Protein AF-A0A3M1G1T5-F1 (afdb_monomer_lite)

Radius of gyration: 20.8 Å; chains: 1; bounding box: 42×37×46 Å

Secondary structure (DSSP, 8-state):
----SHHHHHHHHHHHHHHHHHHHHHTTS-TT--HHHHHHHHHHHHHTT-TT-HHHHHHHHHHHHGGG----

pLDDT: mean 89.36, std 12.55, range [51.44, 98.5]

Sequence (72 aa):
MPRIDAHHLGQLFMFFEMVTAVVGFLLGINPFNQPGVEEGKNFTYGMMGKKGYEEKRQEVEASRQKKSCWVI

Foldseek 3Di:
DPDPDPVVVVVVVVVVVVVQCVVCVVVVHHSPDDVPVVLVVLLVCLCVVPPPSVVSVVVVVVVVVVPPPDDD

Structure (mmCIF, N/CA/C/O backbone):
data_AF-A0A3M1G1T5-F1
#
_entry.id   AF-A0A3M1G1T5-F1
#
loop_
_atom_site.group_PDB
_atom_site.id
_atom_site.type_symbol
_atom_site.label_atom_id
_atom_site.label_alt_id
_atom_site.label_comp_id
_atom_site.label_asym_id
_atom_site.label_entity_id
_atom_site.label_seq_id
_atom_site.pdbx_PDB_ins_code
_atom_site.Cartn_x
_atom_site.Cartn_y
_atom_site.Cartn_z
_atom_site.occupancy
_atom_site.B_iso_or_equiv
_atom_site.auth_seq_id
_atom_site.auth_comp_id
_atom_site.auth_asym_id
_atom_site.auth_atom_id
_atom_site.pdbx_PDB_model_num
ATOM 1 N N . MET A 1 1 ? 13.981 -8.634 -18.223 1.00 72.75 1 MET A N 1
ATOM 2 C CA . MET A 1 1 ? 15.059 -8.007 -17.431 1.00 72.75 1 MET A CA 1
ATOM 3 C C . MET A 1 1 ? 16.380 -8.647 -17.836 1.00 72.75 1 MET A C 1
ATOM 5 O O . MET A 1 1 ? 16.484 -9.860 -17.709 1.00 72.75 1 MET A O 1
ATOM 9 N N . PRO A 1 2 ? 17.334 -7.890 -18.394 1.00 86.31 2 PRO A N 1
ATOM 10 C CA . PRO A 1 2 ? 18.541 -8.464 -18.992 1.00 86.31 2 PRO A CA 1
ATOM 11 C C . PRO A 1 2 ? 19.637 -8.815 -17.969 1.00 86.31 2 PRO A C 1
ATOM 13 O O . PRO A 1 2 ? 20.436 -9.706 -18.244 1.00 86.31 2 PRO A O 1
ATOM 16 N N . ARG A 1 3 ? 19.687 -8.148 -16.801 1.00 94.94 3 ARG A N 1
ATOM 17 C CA . ARG A 1 3 ? 20.624 -8.411 -15.687 1.00 94.94 3 ARG A CA 1
ATOM 18 C C . ARG A 1 3 ? 19.982 -8.065 -14.338 1.00 94.94 3 ARG A C 1
ATOM 20 O O . ARG A 1 3 ? 19.040 -7.279 -14.305 1.00 94.94 3 ARG A O 1
ATOM 27 N N . ILE A 1 4 ? 20.487 -8.646 -13.246 1.00 95.88 4 ILE A N 1
ATOM 28 C CA . ILE A 1 4 ? 20.103 -8.284 -11.871 1.00 95.88 4 ILE A CA 1
ATOM 29 C C . ILE A 1 4 ? 21.169 -7.337 -11.322 1.00 95.88 4 ILE A C 1
ATOM 31 O O . ILE A 1 4 ? 22.192 -7.763 -10.795 1.00 95.88 4 ILE A O 1
ATOM 35 N N . ASP A 1 5 ? 20.927 -6.045 -11.492 1.00 97.62 5 ASP A N 1
ATOM 36 C CA . ASP A 1 5 ? 21.728 -4.962 -10.934 1.00 97.62 5 ASP A CA 1
ATOM 37 C C . ASP A 1 5 ? 20.808 -3.792 -10.560 1.00 97.62 5 ASP A C 1
ATOM 39 O O . ASP A 1 5 ? 19.610 -3.801 -10.861 1.00 97.62 5 ASP A O 1
ATOM 43 N N . ALA A 1 6 ? 21.358 -2.783 -9.884 1.00 98.12 6 ALA A N 1
ATOM 44 C CA . ALA A 1 6 ? 20.578 -1.650 -9.394 1.00 98.12 6 ALA A CA 1
ATOM 45 C C . ALA A 1 6 ? 19.851 -0.887 -10.517 1.00 98.12 6 ALA A C 1
ATOM 47 O O . ALA A 1 6 ? 18.726 -0.433 -10.315 1.00 98.12 6 ALA A O 1
ATOM 48 N N . HIS A 1 7 ? 20.457 -0.775 -11.704 1.00 97.19 7 HIS A N 1
ATOM 49 C CA . HIS A 1 7 ? 19.868 -0.050 -12.829 1.00 97.19 7 HIS A CA 1
ATOM 50 C C . HIS A 1 7 ? 18.620 -0.771 -13.353 1.00 97.19 7 HIS A C 1
ATOM 52 O O . HIS A 1 7 ? 17.547 -0.176 -13.461 1.00 97.19 7 HIS A O 1
ATOM 58 N N . HIS A 1 8 ? 18.731 -2.070 -13.628 1.00 97.88 8 HIS A N 1
ATOM 59 C CA . HIS A 1 8 ? 17.618 -2.853 -14.164 1.00 97.88 8 HIS A CA 1
ATOM 60 C C . HIS A 1 8 ? 16.522 -3.120 -13.125 1.00 97.88 8 HIS A C 1
ATOM 62 O O . HIS A 1 8 ? 15.344 -3.164 -13.481 1.00 97.88 8 HIS A O 1
ATOM 68 N N . LEU A 1 9 ? 16.882 -3.250 -11.844 1.00 97.88 9 LEU A N 1
ATOM 69 C CA . LEU A 1 9 ? 15.901 -3.329 -10.760 1.00 97.88 9 LEU A CA 1
ATOM 70 C C . LEU A 1 9 ? 15.139 -2.012 -10.593 1.00 97.88 9 LEU A C 1
ATOM 72 O O . LEU A 1 9 ? 13.922 -2.046 -10.449 1.00 97.88 9 LEU A O 1
ATOM 76 N N . GLY A 1 10 ? 15.810 -0.859 -10.698 1.00 97.94 10 GLY A N 1
ATOM 77 C CA . GLY A 1 10 ? 15.14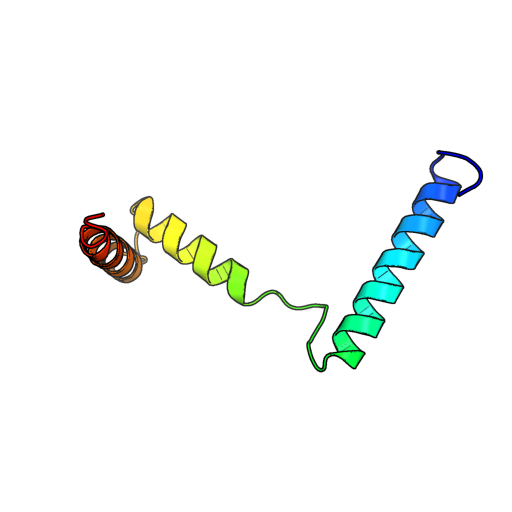4 0.446 -10.670 1.00 97.94 10 GLY A CA 1
ATOM 78 C C . GLY A 1 10 ? 14.104 0.599 -11.783 1.00 97.94 10 GLY A C 1
ATOM 79 O O . GLY A 1 10 ? 12.981 1.031 -11.529 1.00 97.94 10 GLY A O 1
ATOM 80 N N . GLN A 1 11 ? 14.436 0.160 -13.002 1.00 97.75 11 GLN A N 1
ATOM 81 C CA . GLN A 1 11 ? 13.480 0.116 -14.115 1.00 97.75 11 GLN A CA 1
ATOM 82 C C . GLN A 1 11 ? 12.275 -0.782 -13.803 1.00 97.75 11 GLN A C 1
ATOM 84 O O . GLN A 1 11 ? 11.140 -0.421 -14.111 1.00 97.75 11 GLN A O 1
ATOM 89 N N . LEU A 1 12 ? 12.515 -1.943 -13.189 1.00 97.44 12 LEU A N 1
ATOM 90 C CA . LEU A 1 12 ? 11.462 -2.891 -12.839 1.00 97.44 12 LEU A CA 1
ATOM 91 C C . LEU A 1 12 ? 10.527 -2.341 -11.752 1.00 97.44 12 LEU A C 1
ATOM 93 O O . LEU A 1 12 ? 9.312 -2.474 -11.881 1.00 97.44 12 LEU A O 1
ATOM 97 N N . PHE A 1 13 ? 11.074 -1.701 -10.716 1.00 98.31 13 PHE A N 1
ATOM 98 C CA . PHE A 1 13 ? 10.277 -1.062 -9.668 1.00 98.31 13 PHE A CA 1
ATOM 99 C C . PHE A 1 13 ? 9.415 0.060 -10.240 1.00 98.31 13 PHE A C 1
ATOM 101 O O . PHE A 1 13 ? 8.199 0.015 -10.085 1.00 98.31 13 PHE A O 1
ATOM 108 N N . MET A 1 14 ? 10.011 0.977 -11.009 1.00 98.19 14 MET A N 1
ATOM 109 C CA . MET A 1 14 ? 9.281 2.076 -11.647 1.00 98.19 14 MET A CA 1
ATOM 110 C C . MET A 1 14 ? 8.157 1.568 -12.561 1.00 98.19 14 MET A C 1
ATOM 112 O O . MET A 1 14 ? 7.052 2.109 -12.566 1.00 98.19 14 MET A O 1
ATOM 116 N N . PHE A 1 15 ? 8.409 0.494 -13.316 1.00 98.00 15 PHE A N 1
ATOM 117 C CA . PHE A 1 15 ? 7.383 -0.139 -14.140 1.00 98.00 15 PHE A CA 1
ATOM 118 C C . PHE A 1 15 ? 6.191 -0.621 -13.299 1.00 98.00 15 PHE A C 1
ATOM 120 O O . PHE A 1 15 ? 5.050 -0.274 -13.604 1.00 98.00 15 PHE A O 1
ATOM 127 N N . PHE A 1 16 ? 6.433 -1.384 -12.230 1.00 98.38 16 PHE A N 1
ATOM 128 C CA . PHE A 1 16 ? 5.351 -1.913 -11.398 1.00 98.38 16 PHE A CA 1
ATOM 129 C C . PHE A 1 16 ? 4.649 -0.842 -10.557 1.00 98.38 16 PHE A C 1
ATOM 131 O O . PHE A 1 16 ? 3.436 -0.936 -10.369 1.00 98.38 16 PHE A O 1
ATOM 138 N N . GLU A 1 17 ? 5.359 0.187 -10.098 1.00 98.50 17 GLU A N 1
ATOM 139 C CA . GLU A 1 17 ? 4.771 1.342 -9.409 1.00 98.50 17 GLU A CA 1
ATOM 140 C C . GLU A 1 17 ? 3.789 2.081 -10.326 1.00 98.50 17 GLU A C 1
ATOM 142 O O . GLU A 1 17 ? 2.633 2.299 -9.951 1.00 98.50 17 GLU A O 1
ATOM 147 N N . MET A 1 18 ? 4.201 2.383 -11.564 1.00 98.25 18 MET A N 1
ATOM 148 C CA . MET A 1 18 ? 3.327 3.032 -12.545 1.00 98.25 18 MET A CA 1
ATOM 149 C C . MET A 1 18 ? 2.127 2.160 -12.914 1.00 98.25 18 MET A C 1
ATOM 151 O O . MET A 1 18 ? 0.998 2.651 -12.925 1.00 98.25 18 MET A O 1
ATOM 155 N N . VAL A 1 19 ? 2.342 0.867 -13.187 1.00 98.50 19 VAL A N 1
ATOM 156 C CA . VAL A 1 19 ? 1.249 -0.067 -13.501 1.00 98.50 19 VAL A CA 1
ATOM 157 C C . VAL A 1 19 ? 0.249 -0.130 -12.349 1.00 98.50 19 VAL A C 1
ATOM 159 O O . VAL A 1 19 ? -0.952 -0.043 -12.590 1.00 98.50 19 VAL A O 1
ATOM 162 N N . THR A 1 20 ? 0.720 -0.220 -11.105 1.00 98.12 20 THR A N 1
ATOM 163 C CA . THR A 1 20 ? -0.150 -0.260 -9.921 1.00 98.12 20 THR A CA 1
ATOM 164 C C . THR A 1 20 ? -0.989 1.009 -9.800 1.00 98.12 20 THR A C 1
ATOM 166 O O . THR A 1 20 ? -2.197 0.923 -9.579 1.00 98.12 20 THR A O 1
ATOM 169 N N . ALA A 1 21 ? -0.386 2.184 -10.004 1.00 98.19 21 ALA A N 1
ATOM 170 C CA . ALA A 1 21 ? -1.107 3.452 -9.967 1.00 98.19 21 ALA A CA 1
ATOM 171 C C . ALA A 1 21 ? -2.186 3.531 -11.060 1.00 98.19 21 ALA A C 1
ATOM 173 O O . ALA A 1 21 ? -3.345 3.826 -10.766 1.00 98.19 21 ALA A O 1
ATOM 174 N N . VAL A 1 22 ? -1.829 3.212 -12.309 1.00 98.38 22 VAL A N 1
ATOM 175 C CA . VAL A 1 22 ? -2.764 3.228 -13.445 1.00 98.38 22 VAL A CA 1
ATOM 176 C C . VAL A 1 22 ? -3.911 2.246 -13.219 1.00 98.38 22 VAL A C 1
ATOM 178 O O . VAL A 1 22 ? -5.072 2.622 -13.357 1.00 98.38 22 VAL A O 1
ATOM 181 N N . VAL A 1 23 ? -3.609 1.006 -12.828 1.00 98.38 23 VAL A N 1
ATOM 182 C CA . VAL A 1 23 ? -4.626 -0.019 -12.564 1.00 98.38 23 VAL A CA 1
ATOM 183 C C . VAL A 1 23 ? -5.532 0.388 -11.404 1.00 98.38 23 VAL A C 1
ATOM 185 O O . VAL A 1 23 ? -6.741 0.212 -11.508 1.00 98.38 23 VAL A O 1
ATOM 188 N N . GLY A 1 24 ? -4.996 0.983 -10.335 1.00 97.88 24 GLY A N 1
ATOM 189 C CA . GLY A 1 24 ? -5.810 1.491 -9.231 1.00 97.88 24 GLY A CA 1
ATOM 190 C C . GLY A 1 24 ? -6.849 2.510 -9.700 1.00 97.88 24 GLY A C 1
ATOM 191 O O . GLY A 1 24 ? -8.036 2.354 -9.415 1.00 97.88 24 GLY A O 1
ATOM 192 N N . PHE A 1 25 ? -6.433 3.488 -10.510 1.00 97.44 25 PHE A N 1
ATOM 193 C CA . PHE A 1 25 ? -7.370 4.450 -11.093 1.00 97.44 25 PHE A CA 1
ATOM 194 C C . PHE A 1 25 ? -8.375 3.798 -12.051 1.00 97.44 25 PHE A C 1
ATOM 196 O O . PHE A 1 25 ? -9.555 4.139 -12.004 1.00 97.44 25 PHE A O 1
ATOM 203 N N . LEU A 1 26 ? -7.949 2.835 -12.877 1.00 98.31 26 LEU A N 1
ATOM 204 C CA . LEU A 1 26 ? -8.850 2.087 -13.767 1.00 98.31 26 LEU A CA 1
ATOM 205 C C . LEU A 1 26 ? -9.907 1.285 -12.997 1.00 98.31 26 LEU A C 1
ATOM 207 O O . LEU A 1 26 ? -11.035 1.148 -13.462 1.00 98.31 26 LEU A O 1
ATOM 211 N N . LEU A 1 27 ? -9.560 0.781 -11.814 1.00 97.94 27 LEU A N 1
ATOM 212 C CA . LEU A 1 27 ? -10.475 0.080 -10.914 1.00 97.94 27 LEU A CA 1
ATOM 213 C C . LEU A 1 27 ? -11.364 1.032 -10.094 1.00 97.94 27 LEU A C 1
ATOM 215 O O . LEU A 1 27 ? -12.167 0.566 -9.287 1.00 97.94 27 LEU A O 1
ATOM 219 N N . GLY A 1 28 ? -11.237 2.352 -10.273 1.00 96.88 28 GLY A N 1
ATOM 220 C CA . GLY A 1 28 ? -12.010 3.348 -9.530 1.00 96.88 28 GLY A CA 1
ATOM 221 C C . GLY A 1 28 ? -11.646 3.431 -8.045 1.00 96.88 28 GLY A C 1
ATOM 222 O O . GLY A 1 28 ? -12.440 3.924 -7.246 1.00 96.88 28 GLY A O 1
ATOM 223 N N . ILE A 1 29 ? -10.460 2.950 -7.664 1.00 96.25 29 ILE A N 1
ATOM 224 C CA . ILE A 1 29 ? -9.938 3.033 -6.298 1.00 96.25 29 ILE A CA 1
ATOM 225 C C . ILE A 1 29 ? -8.813 4.065 -6.224 1.00 96.25 29 ILE A C 1
ATOM 227 O O . ILE A 1 29 ? -8.184 4.404 -7.224 1.00 96.25 29 ILE A O 1
ATOM 231 N N . ASN A 1 30 ? -8.536 4.572 -5.025 1.00 96.06 30 ASN A N 1
ATOM 232 C CA . ASN A 1 30 ? -7.368 5.417 -4.801 1.00 96.06 30 ASN A CA 1
ATOM 233 C C . ASN A 1 30 ? -6.145 4.521 -4.517 1.00 96.06 30 ASN A C 1
ATOM 235 O O . ASN A 1 30 ? -6.104 3.910 -3.450 1.00 96.06 30 ASN A O 1
ATOM 239 N N . PRO A 1 31 ? -5.143 4.440 -5.414 1.00 96.31 31 PRO A N 1
ATOM 240 C CA . PRO A 1 31 ? -3.972 3.580 -5.214 1.00 96.31 31 PRO A CA 1
ATOM 241 C C . PRO A 1 31 ? -3.007 4.083 -4.128 1.00 96.31 31 PRO A C 1
ATOM 243 O O . PRO A 1 31 ? -2.075 3.371 -3.766 1.00 96.31 31 PRO A O 1
ATOM 246 N N . PHE A 1 32 ? -3.201 5.301 -3.617 1.00 96.19 32 PHE A N 1
ATOM 247 C CA . PHE A 1 32 ? -2.293 5.964 -2.679 1.00 96.19 32 PHE A CA 1
ATOM 248 C C . PHE A 1 32 ? -2.858 6.073 -1.256 1.00 96.19 32 PHE A C 1
ATOM 250 O O . PHE A 1 32 ? -2.332 6.833 -0.443 1.00 96.19 32 PHE A O 1
ATOM 257 N N . ASN A 1 33 ? -3.937 5.352 -0.934 1.00 94.69 33 ASN A N 1
ATOM 258 C CA . ASN A 1 33 ? -4.501 5.317 0.416 1.00 94.69 33 ASN A CA 1
ATOM 259 C C . ASN A 1 33 ? -4.492 3.901 1.020 1.00 94.69 33 ASN A C 1
ATOM 261 O O . ASN A 1 33 ? -4.248 2.910 0.340 1.00 94.69 33 ASN A O 1
ATOM 265 N N . GLN A 1 34 ? -4.723 3.815 2.335 1.00 92.62 34 GLN A N 1
ATOM 266 C CA . GLN A 1 34 ? -4.677 2.548 3.080 1.00 92.62 34 GLN A CA 1
ATOM 267 C C . GLN A 1 34 ? -5.614 2.529 4.307 1.00 92.62 34 GLN A C 1
ATOM 269 O O . GLN A 1 34 ? -5.159 2.337 5.436 1.00 92.62 34 GLN A O 1
ATOM 274 N N . PRO A 1 35 ? -6.934 2.722 4.131 1.00 89.31 35 PRO A N 1
ATOM 275 C CA . PRO A 1 35 ? -7.862 2.848 5.258 1.00 89.31 35 PRO A CA 1
ATOM 276 C C . PRO A 1 35 ? -7.937 1.588 6.139 1.00 89.31 35 PRO A C 1
ATOM 278 O O . PRO A 1 35 ? -8.037 1.693 7.358 1.00 89.31 35 PRO A O 1
ATOM 281 N N . GLY A 1 36 ? -7.835 0.390 5.551 1.00 88.50 36 GLY A N 1
ATOM 282 C CA . GLY A 1 36 ? -7.981 -0.873 6.289 1.00 88.50 36 GLY A CA 1
ATOM 283 C C . GLY A 1 36 ? -6.847 -1.186 7.274 1.00 88.50 36 GLY A C 1
ATOM 284 O O . GLY A 1 36 ? -7.024 -2.003 8.175 1.00 88.50 36 GLY A O 1
ATOM 285 N N . VAL A 1 37 ? -5.686 -0.538 7.137 1.00 92.44 37 VAL A N 1
ATOM 286 C CA . VAL A 1 37 ? -4.516 -0.804 7.992 1.00 92.44 37 VAL A CA 1
ATOM 287 C C . VAL A 1 37 ? -4.724 -0.264 9.408 1.00 92.44 37 VAL A C 1
ATOM 289 O O . VAL A 1 37 ? -4.278 -0.883 10.376 1.00 92.44 37 VAL A O 1
ATOM 292 N N . GLU A 1 38 ? -5.422 0.864 9.543 1.00 91.88 38 GLU A N 1
ATOM 293 C CA . GLU A 1 38 ? -5.642 1.499 10.845 1.00 91.88 38 GLU A CA 1
ATOM 294 C C . GLU A 1 38 ? -6.544 0.654 11.747 1.00 91.88 38 GLU A C 1
ATOM 296 O O . GLU A 1 38 ? -6.240 0.489 12.926 1.00 91.88 38 GLU A O 1
ATOM 301 N N . GLU A 1 39 ? -7.571 0.000 11.197 1.00 89.62 39 GLU A N 1
ATOM 302 C CA . GLU A 1 39 ? -8.399 -0.920 11.986 1.00 89.62 39 GLU A CA 1
ATOM 303 C C . GLU A 1 39 ? -7.590 -2.109 12.524 1.00 89.62 39 GLU A C 1
ATOM 305 O O . GLU A 1 39 ? -7.717 -2.467 13.695 1.00 89.62 39 GLU A O 1
ATOM 310 N N . GLY A 1 40 ? -6.674 -2.670 11.726 1.00 89.75 40 GLY A N 1
ATOM 311 C CA . GLY A 1 40 ? -5.761 -3.721 12.192 1.00 89.75 40 GLY A CA 1
ATOM 312 C C . GLY A 1 40 ? -4.880 -3.277 13.369 1.00 89.75 40 GLY A C 1
ATOM 313 O O . GLY A 1 40 ? -4.677 -4.030 14.331 1.00 89.75 40 GLY A O 1
ATOM 314 N N . LYS A 1 41 ? -4.395 -2.029 13.339 1.0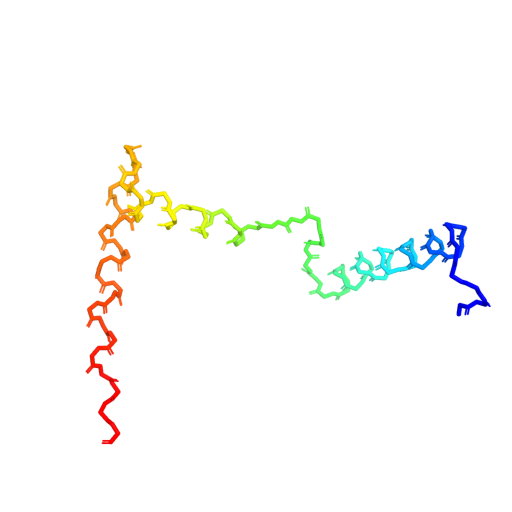0 93.12 41 LYS A N 1
ATOM 315 C CA . LYS A 1 41 ? -3.647 -1.430 14.455 1.00 93.12 41 LYS A CA 1
ATOM 316 C C . LYS A 1 41 ? -4.536 -1.239 15.684 1.00 93.12 41 LYS A C 1
ATOM 318 O O . LYS A 1 41 ? -4.131 -1.632 16.776 1.00 93.12 41 LYS A O 1
ATOM 323 N N . ASN A 1 42 ? -5.748 -0.711 15.509 1.00 92.75 42 ASN A N 1
ATOM 324 C CA . ASN A 1 42 ? -6.712 -0.482 16.588 1.00 92.75 42 ASN A CA 1
ATOM 325 C C . ASN A 1 42 ? -7.058 -1.781 17.327 1.00 92.75 42 ASN A C 1
ATOM 327 O O . ASN A 1 42 ? -7.036 -1.817 18.560 1.00 92.75 42 ASN A O 1
ATOM 331 N N . PHE A 1 43 ? -7.292 -2.871 16.590 1.00 91.44 43 PHE A N 1
ATOM 332 C CA . PHE A 1 43 ? -7.512 -4.191 17.183 1.00 91.44 43 PHE A CA 1
ATOM 333 C C . PHE A 1 43 ? -6.297 -4.685 17.966 1.00 91.44 43 PHE A C 1
ATOM 335 O O . PHE A 1 43 ? -6.441 -5.191 19.079 1.00 91.44 43 PHE A O 1
ATOM 342 N N . THR A 1 44 ? -5.092 -4.502 17.422 1.00 92.69 44 THR A N 1
ATOM 343 C CA . THR A 1 44 ? -3.849 -4.888 18.104 1.00 92.69 44 THR A CA 1
ATOM 344 C C . THR A 1 44 ? -3.659 -4.099 19.401 1.00 92.69 44 THR A C 1
ATOM 346 O O . THR A 1 44 ? -3.359 -4.686 20.439 1.00 92.69 44 THR A O 1
ATOM 349 N N . TYR A 1 45 ? -3.905 -2.787 19.385 1.00 94.88 45 TYR A N 1
ATOM 350 C CA . TYR A 1 45 ? -3.837 -1.943 20.578 1.00 94.88 45 TYR A CA 1
ATOM 351 C C . TYR A 1 45 ? -4.860 -2.341 21.645 1.00 94.88 45 TYR A C 1
ATOM 353 O O . TYR A 1 45 ? -4.500 -2.412 22.822 1.00 94.88 45 TYR A O 1
ATOM 361 N N . GLY A 1 46 ? -6.093 -2.662 21.242 1.00 93.19 46 GLY A N 1
ATOM 362 C CA . GLY A 1 46 ? -7.112 -3.197 22.146 1.00 93.19 46 GLY A CA 1
ATOM 363 C C . GLY A 1 46 ? -6.677 -4.521 22.782 1.00 93.19 46 GLY A C 1
ATOM 364 O O . GLY A 1 46 ? -6.731 -4.668 24.002 1.00 93.19 46 GLY A O 1
ATOM 365 N N . MET A 1 47 ? -6.156 -5.461 21.983 1.00 90.75 47 MET A N 1
ATOM 366 C CA . MET A 1 47 ? -5.653 -6.753 22.478 1.00 90.75 47 MET A CA 1
ATOM 367 C C . MET A 1 47 ? -4.470 -6.615 23.440 1.00 90.75 47 MET A C 1
ATOM 369 O O . MET A 1 47 ? -4.373 -7.373 24.401 1.00 90.75 47 MET A O 1
ATOM 373 N N . MET A 1 48 ? -3.579 -5.652 23.202 1.00 94.00 48 MET A N 1
ATOM 374 C CA . MET A 1 48 ? -2.442 -5.372 24.085 1.00 94.00 48 MET A CA 1
ATOM 375 C C . MET A 1 48 ? -2.828 -4.557 25.331 1.00 94.00 48 MET A C 1
ATOM 377 O O . MET A 1 48 ? -1.966 -4.274 26.159 1.00 94.00 48 MET A O 1
ATOM 381 N N . GLY A 1 49 ? -4.100 -4.170 25.483 1.00 90.19 49 GLY A N 1
ATOM 382 C CA . GLY A 1 49 ? -4.582 -3.424 26.646 1.00 90.19 49 GLY A CA 1
ATOM 383 C C . GLY A 1 49 ? -4.100 -1.973 26.697 1.00 90.19 49 GLY A C 1
ATOM 384 O O . GLY A 1 49 ? -3.933 -1.418 27.782 1.00 90.19 49 GLY A O 1
ATOM 385 N N . LYS A 1 50 ? -3.851 -1.346 25.541 1.00 94.00 50 LYS A N 1
ATOM 386 C CA . LYS A 1 50 ? -3.468 0.069 25.476 1.00 94.00 50 LYS A CA 1
ATOM 387 C C . LYS A 1 50 ? -4.620 0.946 25.981 1.00 94.00 50 LYS A C 1
ATOM 389 O O . LYS A 1 50 ? -5.749 0.811 25.514 1.00 94.00 50 LYS A O 1
ATOM 394 N N . LYS A 1 51 ? -4.321 1.879 26.890 1.00 92.88 51 LYS A N 1
ATOM 395 C CA . LYS A 1 51 ? -5.305 2.834 27.425 1.00 92.88 51 LYS A CA 1
ATOM 396 C C . LYS A 1 51 ? -5.962 3.638 26.292 1.00 92.88 51 LYS A C 1
ATOM 398 O O . LYS A 1 51 ? -5.249 4.172 25.440 1.00 92.88 51 LYS A O 1
ATOM 403 N N . GLY A 1 52 ? -7.290 3.739 26.301 1.00 90.81 52 GLY A N 1
ATOM 404 C CA . GLY A 1 52 ? -8.092 4.407 25.265 1.00 90.81 52 GLY A CA 1
ATOM 405 C C . GLY A 1 52 ? -8.567 3.494 24.125 1.00 90.81 52 GLY A C 1
ATOM 406 O O . GLY A 1 52 ? -9.164 3.988 23.175 1.00 90.81 52 GLY A O 1
ATOM 407 N N . TYR A 1 53 ? -8.288 2.187 24.193 1.00 92.94 53 TYR A N 1
ATOM 408 C CA . TYR A 1 53 ? -8.720 1.173 23.218 1.00 92.94 53 TYR A CA 1
ATOM 409 C C . TYR A 1 53 ? -9.586 0.079 23.870 1.00 92.94 53 TYR A C 1
ATOM 411 O O . TYR A 1 53 ? -9.685 -1.042 23.366 1.00 92.94 53 TYR A O 1
ATOM 419 N N . GLU A 1 54 ? -10.215 0.385 25.005 1.00 91.56 54 GLU A N 1
ATOM 420 C CA . GLU A 1 54 ? -11.015 -0.553 25.798 1.00 91.56 54 GLU A CA 1
ATOM 421 C C . GLU A 1 54 ? -12.244 -1.058 25.027 1.00 91.56 54 GLU A C 1
ATOM 423 O O . GLU A 1 54 ? -12.555 -2.246 25.082 1.00 91.56 54 GLU A O 1
ATOM 428 N N . GLU A 1 55 ? -12.894 -0.195 24.244 1.00 90.56 55 GLU A N 1
ATOM 429 C CA . GLU A 1 55 ? -14.014 -0.583 23.374 1.00 90.56 55 GLU A CA 1
ATOM 430 C C . GLU A 1 55 ? -13.568 -1.590 22.304 1.00 90.56 55 GLU A C 1
ATOM 432 O O . GLU A 1 55 ? -14.184 -2.643 22.129 1.00 90.56 55 GLU A O 1
ATOM 437 N N . LYS A 1 56 ? -12.427 -1.326 21.650 1.00 91.38 56 LYS A N 1
ATOM 438 C CA . LYS A 1 56 ? -11.837 -2.237 20.656 1.00 91.38 56 LYS A CA 1
ATOM 439 C C . LYS A 1 56 ? -11.438 -3.575 21.273 1.00 91.38 56 LYS A C 1
ATOM 441 O O . LYS A 1 56 ? -11.570 -4.611 20.626 1.00 91.38 56 LYS A O 1
ATOM 446 N N . ARG A 1 57 ? -10.989 -3.591 22.531 1.00 89.62 57 ARG A N 1
ATOM 447 C CA . ARG A 1 57 ? -10.714 -4.834 23.265 1.00 89.62 57 ARG A CA 1
ATOM 448 C C . ARG A 1 57 ? -11.981 -5.673 23.452 1.00 89.62 57 ARG A C 1
ATOM 450 O O . ARG A 1 57 ? -11.949 -6.869 23.167 1.00 89.62 57 ARG A O 1
ATOM 457 N N . GLN A 1 58 ? -13.080 -5.056 23.887 1.00 90.38 58 GLN A N 1
ATOM 458 C CA . GLN A 1 58 ? -14.361 -5.747 24.070 1.00 90.38 58 GLN A CA 1
ATOM 459 C C . GLN A 1 58 ? -14.895 -6.305 22.746 1.00 90.38 58 GLN A C 1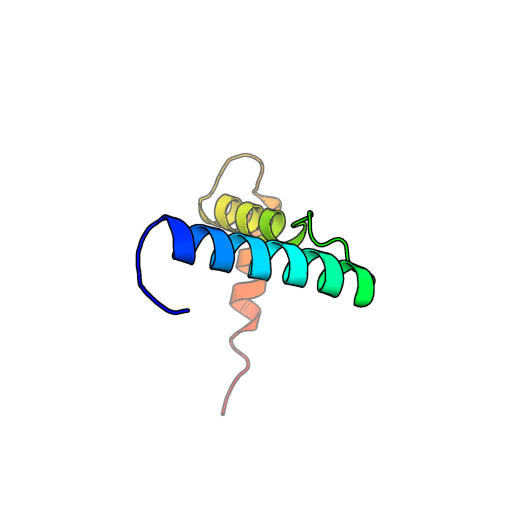
ATOM 461 O O . GLN A 1 58 ? -15.346 -7.449 22.698 1.00 90.38 58 GLN A O 1
ATOM 466 N N . GLU A 1 59 ? -14.781 -5.537 21.658 1.00 89.50 59 GLU A N 1
ATOM 467 C CA . GLU A 1 59 ? -15.150 -5.975 20.307 1.00 89.50 59 GLU A CA 1
ATOM 468 C C . GLU A 1 59 ? -14.390 -7.253 19.901 1.00 89.50 59 GLU A C 1
ATOM 470 O O . GLU A 1 59 ? -14.990 -8.242 19.463 1.00 89.50 59 GLU A O 1
ATOM 4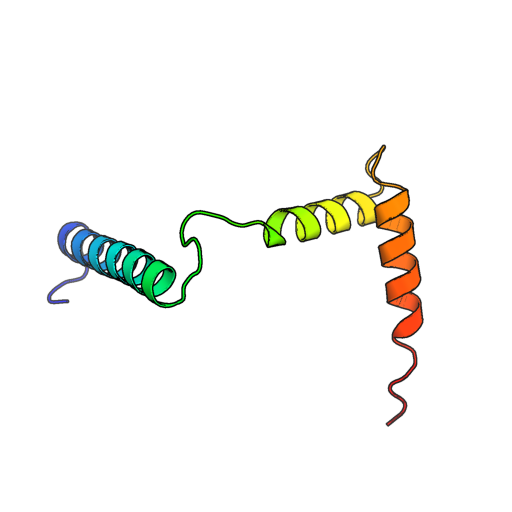75 N N . VAL A 1 60 ? -13.069 -7.282 20.120 1.00 86.81 60 VAL A N 1
ATOM 476 C CA . VAL A 1 60 ? -12.236 -8.459 19.828 1.00 86.81 60 VAL A CA 1
ATOM 477 C C . VAL A 1 60 ? -12.619 -9.647 20.709 1.00 86.81 60 VAL A C 1
ATOM 479 O O . VAL A 1 60 ? -12.762 -10.761 20.199 1.00 86.81 60 VAL A O 1
ATOM 482 N N . GLU A 1 61 ? -12.807 -9.441 22.011 1.00 87.31 61 GLU A N 1
ATOM 483 C CA . GLU A 1 61 ? -13.196 -10.502 22.947 1.00 87.31 61 GLU A CA 1
ATOM 484 C C . GLU A 1 61 ? -14.565 -11.108 22.583 1.00 87.31 61 GLU A C 1
ATOM 486 O O . GLU A 1 61 ? -14.701 -12.334 22.536 1.00 87.31 61 GLU A O 1
ATOM 491 N N . ALA A 1 62 ? -15.544 -10.281 22.205 1.00 87.56 62 ALA A N 1
ATOM 492 C CA . ALA A 1 62 ? -16.852 -10.733 21.730 1.00 87.56 62 ALA A CA 1
ATOM 493 C C . ALA A 1 62 ? -16.757 -11.519 20.407 1.00 87.56 62 ALA A C 1
ATOM 495 O O . ALA A 1 62 ? -17.446 -12.526 20.218 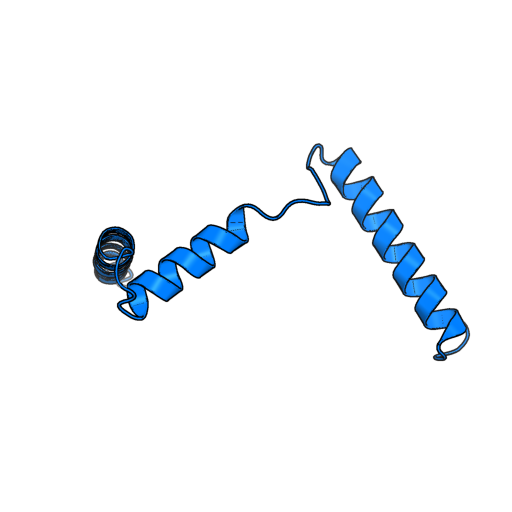1.00 87.56 62 ALA A O 1
ATOM 496 N N . SER A 1 63 ? -15.873 -11.103 19.492 1.00 81.12 63 SER A N 1
ATOM 497 C CA . SER A 1 63 ? -15.648 -11.806 18.220 1.00 81.12 63 SER A CA 1
ATOM 498 C C . SER A 1 63 ? -14.990 -13.185 18.400 1.00 81.12 63 SER A C 1
ATOM 500 O O . SER A 1 63 ? -15.275 -14.109 17.633 1.00 81.12 63 SER A O 1
ATOM 502 N N . ARG A 1 64 ? -14.158 -13.365 19.439 1.00 72.25 64 ARG A N 1
ATOM 503 C CA . ARG A 1 64 ? -13.500 -14.645 19.760 1.00 72.25 64 ARG A CA 1
ATOM 504 C C . ARG A 1 64 ? -14.490 -15.724 20.195 1.00 72.25 64 ARG A C 1
ATOM 506 O O . ARG A 1 64 ? -14.319 -16.881 19.824 1.00 72.25 64 ARG A O 1
ATOM 513 N N . GLN A 1 65 ? -15.541 -15.354 20.924 1.00 64.81 65 GLN A N 1
ATOM 514 C CA . GLN A 1 65 ? -16.537 -16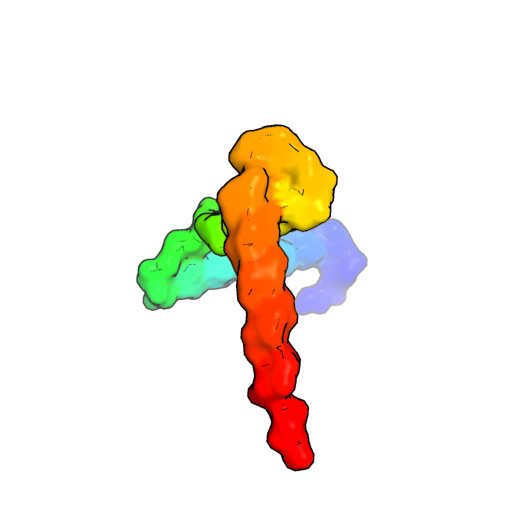.305 21.433 1.00 64.81 65 GLN A CA 1
ATOM 515 C C . GLN A 1 65 ? -17.435 -16.881 20.325 1.00 64.81 65 GLN A C 1
ATOM 517 O O . GLN A 1 65 ? -17.867 -18.030 20.404 1.00 64.81 65 GLN A O 1
ATOM 522 N N . LYS A 1 66 ? -17.654 -16.134 19.235 1.00 60.03 66 LYS A N 1
ATOM 523 C CA . LYS A 1 66 ? -18.487 -16.576 18.101 1.00 60.03 66 LYS A CA 1
ATOM 524 C C . LYS A 1 66 ? -17.883 -17.725 17.279 1.00 60.03 66 LYS A C 1
ATOM 526 O O . LYS A 1 66 ? -18.591 -18.314 16.469 1.00 60.03 66 LYS A O 1
ATOM 531 N N . LYS A 1 67 ? -16.608 -18.089 17.481 1.00 55.75 67 LYS A N 1
ATOM 532 C CA . LYS A 1 67 ? -15.936 -19.162 16.719 1.00 55.75 67 LYS A CA 1
ATOM 533 C C . LYS A 1 67 ? -16.153 -20.586 17.257 1.00 55.75 67 LYS A C 1
ATOM 535 O O . LYS A 1 67 ? -15.574 -21.511 16.702 1.00 55.75 67 LYS A O 1
ATOM 540 N N . SER A 1 68 ? -17.019 -20.799 18.253 1.00 54.84 68 SER A N 1
ATOM 541 C CA . SER A 1 68 ? -17.390 -22.158 18.705 1.00 54.84 68 SER A CA 1
ATOM 542 C C . SER A 1 68 ? -18.400 -22.877 17.785 1.00 54.84 68 SER A C 1
ATOM 544 O O . SER A 1 68 ? -18.896 -23.944 18.138 1.00 54.84 68 SER A O 1
ATOM 546 N N . CYS A 1 69 ? -18.741 -22.313 16.621 1.00 51.44 69 CYS A N 1
ATOM 547 C CA . CYS A 1 69 ? -19.774 -22.845 15.729 1.00 51.44 69 CYS A CA 1
ATOM 548 C C . CYS A 1 69 ? -19.197 -23.253 14.364 1.00 51.44 69 CYS A C 1
ATOM 550 O O . CYS A 1 69 ? -19.595 -22.745 13.324 1.00 51.44 69 CYS A O 1
ATOM 552 N N . TRP A 1 70 ? -18.225 -24.162 14.385 1.00 57.00 70 TRP A N 1
ATOM 553 C CA . TRP A 1 70 ? -17.961 -25.075 13.272 1.00 57.00 70 TRP A CA 1
ATOM 554 C C . TRP A 1 70 ? -17.830 -26.470 13.878 1.00 57.00 70 TRP A C 1
ATOM 556 O O . TRP A 1 70 ? -16.731 -26.977 14.087 1.00 57.00 70 TRP A O 1
ATOM 566 N N . VAL A 1 71 ? -18.974 -27.037 14.263 1.00 59.12 71 VAL A N 1
ATOM 567 C CA . VAL A 1 71 ? -19.081 -28.479 14.491 1.00 59.12 71 VAL A CA 1
ATOM 568 C C . VAL A 1 71 ? -19.179 -29.089 13.096 1.00 59.12 71 VAL A C 1
ATOM 570 O O . VAL A 1 71 ? -20.137 -28.803 12.378 1.00 59.12 71 VAL A O 1
ATOM 573 N N . ILE A 1 72 ? -18.125 -29.803 12.695 1.00 54.28 72 ILE A N 1
ATOM 574 C CA . ILE A 1 72 ? -18.119 -30.680 11.514 1.00 54.28 72 ILE A CA 1
ATOM 575 C C . ILE A 1 72 ? -19.063 -31.850 11.781 1.00 54.28 72 ILE A C 1
ATOM 577 O O . ILE A 1 72 ? -19.027 -32.361 12.925 1.00 54.28 72 ILE A O 1
#